Protein AF-A0A1C0TTP1-F1 (afdb_monomer)

Structure (mmCIF, N/CA/C/O backbone):
data_AF-A0A1C0TTP1-F1
#
_entry.id   AF-A0A1C0TTP1-F1
#
loop_
_atom_site.group_PDB
_atom_site.id
_atom_site.type_symbol
_atom_s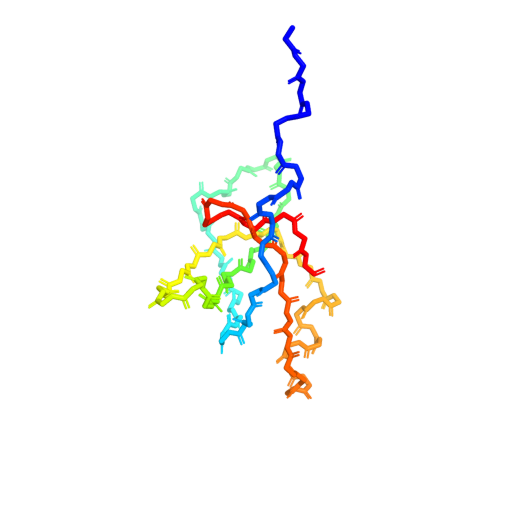ite.label_atom_id
_atom_site.label_alt_id
_atom_site.label_comp_id
_atom_site.label_asym_id
_atom_site.label_entity_id
_atom_site.label_seq_id
_atom_site.pdbx_PDB_ins_code
_atom_site.Cartn_x
_atom_site.Cartn_y
_atom_site.Cartn_z
_atom_site.occupancy
_atom_site.B_iso_or_equiv
_atom_site.auth_seq_id
_atom_site.auth_comp_id
_atom_site.auth_asym_id
_atom_site.auth_atom_id
_atom_site.pdbx_PDB_model_num
ATOM 1 N N . MET A 1 1 ? -18.220 24.682 -6.691 1.00 38.16 1 MET A N 1
ATOM 2 C CA . MET A 1 1 ? -17.895 23.256 -6.469 1.00 38.16 1 MET A CA 1
ATOM 3 C C . MET A 1 1 ? -16.528 23.177 -5.814 1.00 38.16 1 MET A C 1
ATOM 5 O O . MET A 1 1 ? -15.515 23.224 -6.492 1.00 38.16 1 MET A O 1
ATOM 9 N N . THR A 1 2 ? -16.495 23.186 -4.486 1.00 43.44 2 THR A N 1
ATOM 10 C CA . THR A 1 2 ? -15.263 23.168 -3.694 1.00 43.44 2 THR A CA 1
ATOM 11 C C . THR A 1 2 ? -14.671 21.758 -3.694 1.00 43.44 2 THR A C 1
ATOM 13 O O . THR A 1 2 ? -15.235 20.841 -3.108 1.00 43.44 2 THR A O 1
ATOM 16 N N . TRP A 1 3 ? -13.528 21.586 -4.363 1.00 45.31 3 TRP A N 1
ATOM 17 C CA . TRP A 1 3 ? -12.741 20.341 -4.426 1.00 45.31 3 TRP A CA 1
ATOM 18 C C . TRP A 1 3 ? -12.082 19.948 -3.089 1.00 45.31 3 TRP A C 1
ATOM 20 O O . TRP A 1 3 ? -11.425 18.920 -2.990 1.00 45.31 3 TRP A O 1
ATOM 30 N N . PHE A 1 4 ? -12.307 20.722 -2.028 1.00 46.81 4 PHE A N 1
ATOM 31 C CA . PHE A 1 4 ? -11.909 20.399 -0.660 1.00 46.81 4 PHE A CA 1
ATOM 32 C C . PHE A 1 4 ? -12.934 19.470 0.012 1.00 46.81 4 PHE A C 1
ATOM 34 O O . PHE A 1 4 ? -13.458 19.776 1.082 1.00 46.81 4 PHE A O 1
ATOM 41 N N . LYS A 1 5 ? -13.276 18.336 -0.611 1.00 46.38 5 LYS A N 1
ATOM 42 C CA . LYS A 1 5 ? -14.002 17.279 0.103 1.00 46.38 5 LYS A CA 1
ATOM 43 C C . LYS A 1 5 ? -12.997 16.513 0.967 1.00 46.38 5 LYS A C 1
ATOM 45 O O . LYS A 1 5 ? -12.210 15.734 0.461 1.00 46.38 5 LYS A O 1
ATOM 50 N N . ASN A 1 6 ? -13.053 16.787 2.270 1.00 50.34 6 ASN A N 1
ATOM 51 C CA . ASN A 1 6 ? -12.629 15.918 3.371 1.00 50.34 6 ASN A CA 1
ATOM 52 C C . ASN A 1 6 ? -11.180 15.395 3.386 1.00 50.34 6 ASN A C 1
ATOM 54 O O . ASN A 1 6 ? -10.948 14.199 3.434 1.00 50.34 6 ASN A O 1
ATOM 58 N N . LYS A 1 7 ? -10.203 16.275 3.639 1.00 50.69 7 LYS A N 1
ATOM 59 C CA . LYS A 1 7 ? -8.975 15.827 4.338 1.00 50.69 7 LYS A CA 1
ATOM 60 C C . LYS A 1 7 ? -9.245 15.304 5.766 1.00 50.69 7 LYS A C 1
ATOM 62 O O . LYS A 1 7 ? -8.356 14.746 6.392 1.00 50.69 7 LYS A O 1
ATOM 67 N N . ALA A 1 8 ? -10.460 15.496 6.291 1.00 55.47 8 ALA A N 1
ATOM 68 C CA . ALA A 1 8 ? -10.856 15.138 7.653 1.00 55.47 8 ALA A CA 1
ATOM 69 C C . ALA A 1 8 ? -11.134 13.635 7.874 1.00 55.47 8 ALA A C 1
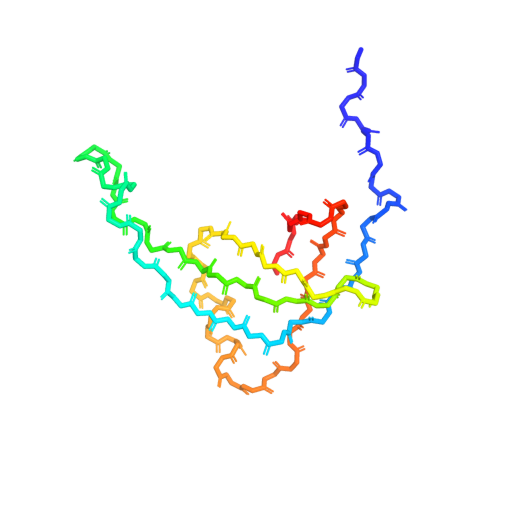ATOM 71 O O . ALA A 1 8 ? -11.431 13.253 9.002 1.00 55.47 8 ALA A O 1
ATOM 72 N N . LYS A 1 9 ? -11.073 12.792 6.832 1.00 69.06 9 LYS A N 1
ATOM 73 C CA . LYS A 1 9 ? -11.377 11.350 6.920 1.00 69.06 9 LYS A CA 1
ATOM 74 C C . LYS A 1 9 ? -10.222 10.427 6.527 1.00 69.06 9 LYS A C 1
ATOM 76 O O . LYS A 1 9 ? -10.390 9.210 6.535 1.00 69.06 9 LYS A O 1
ATOM 81 N N . CYS A 1 10 ? -9.049 10.986 6.228 1.00 75.06 10 CYS A N 1
ATOM 82 C CA . CYS A 1 10 ? -7.872 10.165 5.990 1.00 75.06 10 CYS A CA 1
ATOM 83 C C . CYS A 1 10 ? -7.502 9.420 7.276 1.00 75.06 10 CYS A C 1
ATOM 85 O O . CYS A 1 10 ? -7.254 10.034 8.314 1.00 75.06 10 CYS A O 1
ATOM 87 N N . GLN A 1 11 ? -7.444 8.099 7.187 1.00 84.00 11 GLN A N 1
ATOM 88 C CA . GLN A 1 11 ? -7.003 7.225 8.255 1.00 84.00 11 GLN A CA 1
ATOM 89 C C . GLN A 1 11 ? -5.599 6.718 7.941 1.00 84.00 11 GLN A C 1
ATOM 91 O O . GLN A 1 11 ? -5.300 6.313 6.813 1.00 84.00 11 GLN A O 1
ATOM 96 N N . LEU A 1 12 ? -4.742 6.729 8.962 1.00 89.38 12 LEU A N 1
ATOM 97 C CA . LEU A 1 12 ? -3.463 6.042 8.903 1.00 89.38 12 LEU A CA 1
ATOM 98 C C . LEU A 1 12 ? -3.722 4.535 8.973 1.00 89.38 12 LEU A C 1
ATOM 100 O O . LEU A 1 12 ? -4.286 4.037 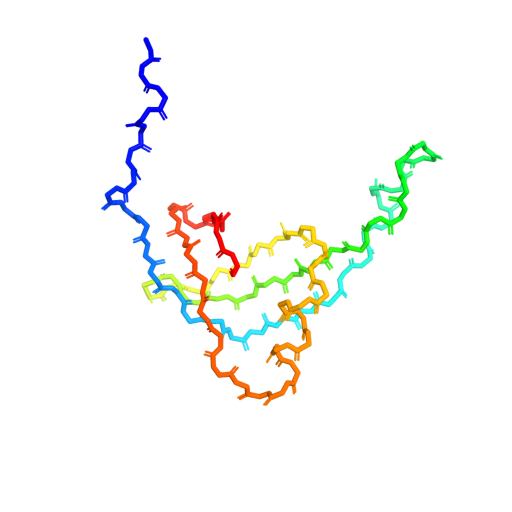9.948 1.00 89.38 12 LEU A O 1
ATOM 104 N N . CYS A 1 13 ? -3.332 3.828 7.923 1.00 90.06 13 CYS A N 1
ATOM 105 C CA . CYS A 1 13 ? -3.611 2.415 7.743 1.00 90.06 13 CYS A CA 1
ATOM 106 C C . CYS A 1 13 ? -2.311 1.627 7.758 1.00 90.06 13 CYS A C 1
ATOM 108 O O . CYS A 1 13 ? -1.354 1.986 7.072 1.00 90.06 13 CYS A O 1
ATOM 110 N N . LYS A 1 14 ? -2.287 0.534 8.520 1.00 91.44 14 LYS A N 1
ATOM 111 C CA . LYS A 1 14 ? -1.136 -0.363 8.558 1.00 91.44 14 LYS A CA 1
ATOM 112 C C . LYS A 1 14 ? -1.080 -1.180 7.273 1.00 91.44 14 LYS A C 1
ATOM 114 O O . LYS A 1 14 ? -2.067 -1.822 6.904 1.00 91.44 14 LYS A O 1
ATOM 119 N N . VAL A 1 15 ? 0.079 -1.182 6.626 1.00 91.75 15 VAL A N 1
ATOM 120 C CA . VAL A 1 15 ? 0.350 -2.035 5.469 1.00 91.75 15 VAL A CA 1
ATOM 121 C C . VAL A 1 15 ? 0.596 -3.459 5.952 1.00 91.75 15 VAL A C 1
ATOM 123 O O . VAL A 1 15 ? 1.342 -3.690 6.904 1.00 91.75 15 VAL A O 1
ATOM 126 N N . LEU A 1 16 ? -0.069 -4.409 5.306 1.00 91.06 16 LEU A N 1
ATOM 127 C CA . LEU A 1 16 ? 0.035 -5.836 5.591 1.00 91.06 16 LEU A CA 1
ATOM 128 C C . LEU A 1 16 ? 0.929 -6.535 4.568 1.00 91.06 16 LEU A C 1
ATOM 130 O O . LEU A 1 16 ? 1.728 -7.389 4.935 1.00 91.06 16 LEU A O 1
ATOM 134 N N . GLU A 1 17 ? 0.798 -6.161 3.295 1.00 90.25 17 GLU A N 1
ATOM 135 C CA . GLU A 1 17 ? 1.544 -6.767 2.197 1.00 90.25 17 GLU A CA 1
ATOM 136 C C . GLU A 1 17 ? 1.707 -5.770 1.048 1.00 90.25 17 GLU A C 1
ATOM 138 O O . GLU A 1 17 ? 0.812 -4.967 0.770 1.00 90.25 17 GLU A O 1
ATOM 143 N N . VAL A 1 18 ? 2.848 -5.842 0.365 1.00 90.31 18 VAL A N 1
ATOM 144 C CA . VAL A 1 18 ? 3.128 -5.086 -0.855 1.00 90.31 18 VAL A CA 1
ATOM 145 C C . VAL A 1 18 ? 3.629 -6.062 -1.911 1.00 90.31 18 VAL A C 1
ATOM 147 O O . VAL A 1 18 ? 4.608 -6.774 -1.695 1.00 90.31 18 VAL A O 1
ATOM 150 N N . SER A 1 19 ? 2.974 -6.096 -3.068 1.00 88.31 19 SER A N 1
ATOM 151 C CA . SER A 1 19 ? 3.356 -6.970 -4.180 1.00 88.31 19 SER A CA 1
ATOM 152 C C . SER A 1 19 ? 3.505 -6.178 -5.471 1.00 88.31 19 SER A C 1
ATOM 154 O O . SER A 1 19 ? 2.655 -5.356 -5.807 1.00 88.31 19 SER A O 1
ATOM 156 N N . VAL A 1 20 ? 4.548 -6.462 -6.249 1.00 87.19 20 VAL A N 1
ATOM 157 C CA . VAL A 1 20 ? 4.686 -5.900 -7.598 1.00 87.19 20 VAL A CA 1
ATOM 158 C C . VAL A 1 20 ? 3.762 -6.655 -8.548 1.00 87.19 20 VAL A C 1
ATOM 160 O O . VAL A 1 20 ? 3.887 -7.868 -8.726 1.00 87.19 20 VAL A O 1
ATOM 163 N N . VAL A 1 21 ? 2.845 -5.939 -9.192 1.00 84.00 21 VAL A N 1
ATOM 164 C CA . VAL A 1 21 ? 1.900 -6.500 -10.157 1.00 84.00 21 VAL A CA 1
ATOM 165 C C . VAL A 1 21 ? 2.180 -5.941 -11.544 1.00 84.00 21 VAL A C 1
ATOM 167 O O . VAL A 1 21 ? 2.264 -4.734 -11.764 1.00 84.00 21 VAL A O 1
ATOM 170 N N . HIS A 1 22 ? 2.284 -6.859 -12.501 1.00 72.31 22 HIS A N 1
ATOM 171 C CA . HIS A 1 22 ? 2.444 -6.553 -13.915 1.00 72.31 22 HIS A CA 1
ATOM 172 C C . HIS A 1 22 ? 1.088 -6.717 -14.597 1.00 72.31 22 HIS A C 1
ATOM 174 O O . HIS A 1 22 ? 0.697 -7.825 -14.975 1.00 72.31 22 HIS A O 1
ATOM 180 N N . ASP A 1 23 ? 0.339 -5.626 -14.730 1.00 64.88 23 ASP A N 1
ATOM 181 C CA . ASP A 1 23 ? -0.943 -5.670 -15.425 1.00 64.88 23 ASP A CA 1
ATOM 182 C C . ASP A 1 23 ? -0.724 -5.590 -16.941 1.00 64.88 23 ASP A C 1
ATOM 184 O O . ASP A 1 23 ? -0.594 -4.515 -17.526 1.00 64.88 23 ASP A O 1
ATOM 188 N N . LYS A 1 24 ? -0.684 -6.755 -17.598 1.00 61.62 24 LYS A N 1
ATOM 189 C CA . LYS A 1 24 ? -0.519 -6.856 -19.059 1.00 61.62 24 LYS A CA 1
ATOM 190 C C . LYS A 1 24 ? -1.653 -6.181 -19.846 1.00 61.62 24 LYS A C 1
ATOM 192 O O . LYS A 1 24 ? -1.505 -5.963 -21.043 1.00 61.62 24 LYS A O 1
ATOM 197 N N . ARG A 1 25 ? -2.791 -5.865 -19.209 1.00 57.66 25 ARG A N 1
ATOM 198 C CA . ARG A 1 25 ? -3.928 -5.176 -19.848 1.00 57.66 25 ARG A CA 1
ATOM 199 C C . ARG A 1 25 ? -3.748 -3.659 -19.899 1.00 57.66 25 ARG A C 1
ATOM 201 O O . ARG A 1 25 ? -4.431 -3.005 -20.676 1.00 57.66 25 ARG A O 1
ATOM 208 N N . LEU A 1 26 ? -2.818 -3.116 -19.112 1.00 51.34 26 LEU A N 1
ATOM 209 C CA . LEU A 1 26 ? -2.415 -1.707 -19.138 1.00 51.34 26 LEU A CA 1
ATOM 210 C C . LEU A 1 26 ? -1.203 -1.466 -20.050 1.00 51.34 26 LEU A C 1
ATOM 212 O O . LEU A 1 26 ? -0.650 -0.369 -20.058 1.00 51.34 26 LEU A O 1
ATOM 216 N N . CYS A 1 27 ? -0.803 -2.466 -20.847 1.00 49.97 27 CYS A N 1
ATOM 217 C CA . CYS A 1 27 ? 0.192 -2.321 -21.905 1.00 49.97 27 CYS A CA 1
ATOM 218 C C . CYS A 1 27 ? -0.367 -1.465 -23.050 1.00 49.97 27 CYS A C 1
ATOM 220 O O . CYS A 1 27 ? -0.689 -1.958 -24.128 1.00 49.97 27 CYS A O 1
ATOM 222 N N . ASN A 1 28 ? -0.495 -0.166 -22.807 1.00 50.03 28 ASN A N 1
ATOM 223 C CA . ASN A 1 28 ? -0.612 0.813 -23.865 1.00 50.03 28 ASN A CA 1
ATOM 224 C C . ASN A 1 28 ? 0.785 0.987 -24.472 1.00 50.03 28 ASN A C 1
ATOM 226 O O . ASN A 1 28 ? 1.720 1.357 -23.774 1.00 50.03 28 ASN A O 1
ATOM 230 N N . THR A 1 29 ? 0.946 0.725 -25.766 1.00 54.88 29 THR A N 1
ATOM 231 C CA . THR A 1 29 ? 2.241 0.763 -26.470 1.00 54.88 29 THR A CA 1
ATOM 232 C C . THR A 1 29 ? 2.923 2.139 -26.430 1.00 54.88 29 THR A C 1
ATOM 234 O O . THR A 1 29 ? 4.095 2.255 -26.771 1.00 54.88 29 THR A O 1
ATOM 237 N N . LEU A 1 30 ? 2.190 3.182 -26.021 1.00 55.50 30 LEU A N 1
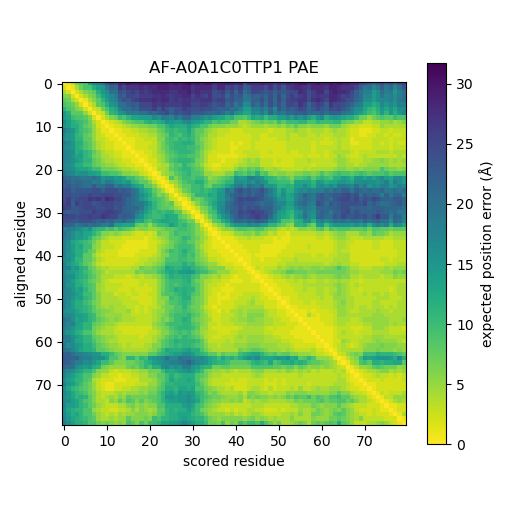ATOM 238 C CA . LEU A 1 30 ? 2.649 4.569 -25.910 1.00 55.50 30 LEU A CA 1
ATOM 239 C C . LEU A 1 30 ? 2.904 5.027 -24.465 1.00 55.50 30 LEU A C 1
ATOM 241 O O . LEU A 1 30 ? 3.461 6.103 -24.261 1.00 55.50 30 LEU A O 1
ATOM 245 N N . VAL A 1 31 ? 2.501 4.239 -23.464 1.00 53.31 31 VAL A N 1
ATOM 246 C CA . VAL A 1 31 ? 2.729 4.540 -22.048 1.00 53.31 31 VAL A CA 1
ATOM 247 C C . VAL A 1 31 ? 3.645 3.455 -21.516 1.00 53.31 31 VAL A C 1
ATOM 249 O O . VAL A 1 31 ? 3.283 2.284 -21.469 1.00 53.31 31 VAL A O 1
ATOM 252 N N . CYS A 1 32 ? 4.869 3.867 -21.192 1.00 49.12 32 CYS A N 1
ATOM 253 C CA . CYS A 1 32 ? 5.933 3.011 -20.692 1.00 49.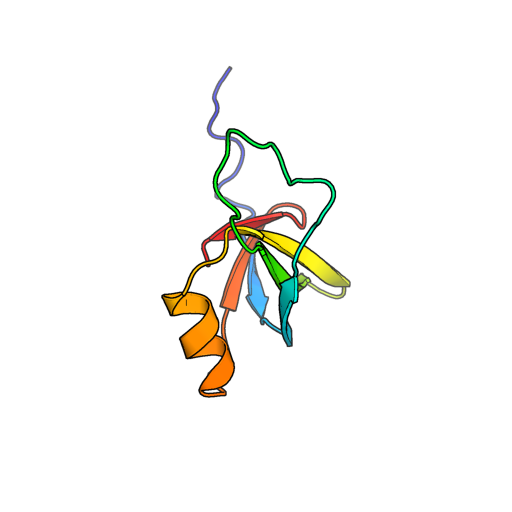12 32 CYS A CA 1
ATOM 254 C C . CYS A 1 32 ? 5.405 2.026 -19.636 1.00 49.12 32 CYS A C 1
ATOM 256 O O . CYS A 1 32 ? 4.533 2.386 -18.849 1.00 49.12 32 CYS A O 1
ATOM 258 N N . HIS A 1 33 ? 5.941 0.804 -19.648 1.00 56.94 33 HIS A N 1
ATOM 259 C CA . HIS A 1 33 ? 5.642 -0.338 -18.781 1.00 56.94 33 HIS A CA 1
ATOM 260 C C . HIS A 1 33 ? 5.738 -0.010 -17.281 1.00 56.94 33 HIS A C 1
ATOM 262 O O . HIS A 1 33 ? 6.642 -0.475 -16.589 1.00 56.94 33 HIS A O 1
ATOM 268 N N . GLN A 1 34 ? 4.828 0.802 -16.757 1.00 62.97 34 GLN A N 1
ATOM 269 C CA . GLN A 1 34 ? 4.829 1.154 -15.352 1.00 62.97 34 GLN A CA 1
ATOM 270 C C . GLN A 1 34 ? 4.300 -0.054 -14.591 1.00 62.97 34 GLN A C 1
ATOM 272 O O . GLN A 1 34 ? 3.119 -0.411 -14.659 1.00 62.97 34 GLN A O 1
ATOM 277 N N . ALA A 1 35 ? 5.220 -0.738 -13.911 1.00 72.12 35 ALA A N 1
ATOM 278 C CA . ALA A 1 35 ? 4.866 -1.690 -12.879 1.00 72.12 35 ALA A CA 1
ATOM 279 C C . ALA A 1 35 ? 3.916 -1.004 -11.886 1.00 72.12 35 ALA A C 1
ATOM 281 O O . ALA A 1 35 ? 3.932 0.219 -11.720 1.00 72.12 35 ALA A O 1
ATOM 282 N N . HIS A 1 36 ? 3.053 -1.788 -11.259 1.00 84.50 36 HIS A N 1
ATOM 283 C CA . HIS A 1 36 ? 2.170 -1.300 -10.211 1.00 84.50 36 HIS A CA 1
ATOM 284 C C . HIS A 1 36 ? 2.514 -2.014 -8.912 1.00 84.50 36 HIS A C 1
ATOM 286 O O . HIS A 1 36 ? 2.978 -3.155 -8.92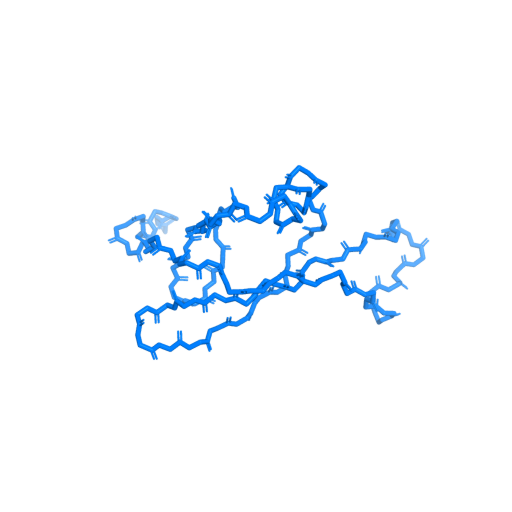7 1.00 84.50 36 HIS A O 1
ATOM 292 N N . LEU A 1 37 ? 2.253 -1.360 -7.790 1.00 87.81 37 LEU A N 1
ATOM 293 C CA . LEU A 1 37 ? 2.240 -2.008 -6.488 1.00 87.81 37 LEU A CA 1
ATOM 294 C C . LEU A 1 37 ? 0.792 -2.313 -6.128 1.00 87.81 37 LEU A C 1
ATOM 296 O O . LEU A 1 37 ? -0.069 -1.438 -6.183 1.00 87.81 37 LEU A O 1
ATOM 300 N N . LEU A 1 38 ? 0.522 -3.561 -5.770 1.00 91.00 38 LEU A N 1
ATOM 301 C CA . LEU A 1 38 ? -0.677 -3.940 -5.046 1.00 91.00 38 LEU A CA 1
ATOM 302 C C . LEU A 1 38 ? -0.349 -3.855 -3.561 1.00 91.00 38 LEU A C 1
ATOM 304 O O . LEU A 1 38 ? 0.478 -4.616 -3.064 1.00 91.00 38 LEU A O 1
ATOM 308 N N . ILE A 1 39 ? -0.977 -2.906 -2.880 1.00 91.75 39 ILE A N 1
ATOM 309 C CA . ILE A 1 39 ? -0.784 -2.670 -1.454 1.00 91.75 39 ILE A CA 1
ATOM 310 C C . ILE A 1 39 ? -2.023 -3.171 -0.733 1.00 91.75 39 ILE A C 1
ATOM 312 O O . ILE A 1 39 ? -3.122 -2.665 -0.969 1.00 91.75 39 ILE A O 1
ATOM 316 N N . THR A 1 40 ? -1.832 -4.142 0.152 1.00 92.62 40 THR A N 1
ATOM 317 C CA . THR A 1 40 ? -2.853 -4.659 1.061 1.00 92.62 40 THR A CA 1
ATOM 318 C C . THR A 1 40 ? -2.671 -4.001 2.421 1.00 92.62 40 THR A C 1
ATOM 320 O O . THR A 1 40 ? -1.572 -4.001 2.977 1.00 92.62 40 THR A O 1
ATOM 323 N N . TYR A 1 41 ? -3.736 -3.430 2.970 1.00 93.00 41 TYR A N 1
ATOM 324 C CA . TYR A 1 41 ? -3.695 -2.661 4.211 1.00 93.00 41 TYR A CA 1
ATOM 325 C C . TYR A 1 41 ? -4.981 -2.817 5.017 1.00 93.00 41 TYR A C 1
ATOM 327 O O . TYR A 1 41 ? -6.032 -3.183 4.489 1.00 93.00 41 TYR A O 1
ATOM 335 N N . GLN A 1 42 ? -4.894 -2.517 6.309 1.00 91.75 42 GLN A N 1
ATOM 336 C CA . GLN A 1 42 ? -6.037 -2.537 7.213 1.00 91.75 42 GLN A CA 1
ATOM 337 C C . GLN A 1 42 ? -6.667 -1.141 7.321 1.00 91.75 42 GLN A C 1
ATOM 339 O O . GLN A 1 42 ? -6.017 -0.203 7.787 1.00 91.75 42 GLN A O 1
ATOM 344 N N . TYR A 1 43 ? -7.931 -1.014 6.911 1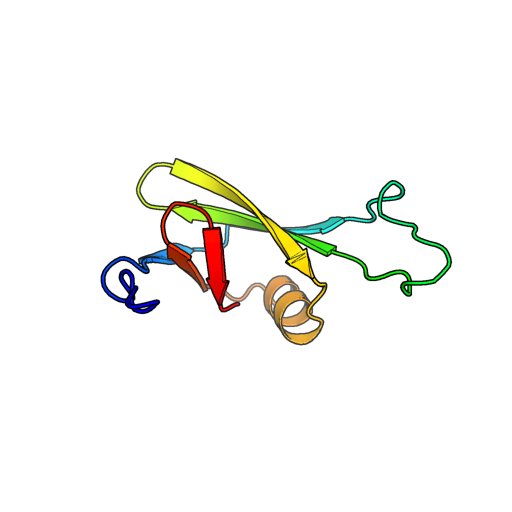.00 89.50 43 TYR A N 1
ATOM 345 C CA . TYR A 1 43 ? -8.752 0.192 7.041 1.00 89.50 43 TYR A CA 1
ATOM 346 C C . TYR A 1 43 ? -9.864 -0.071 8.065 1.00 89.50 43 TYR A C 1
ATOM 348 O O . TYR A 1 43 ? -10.865 -0.721 7.762 1.00 89.50 43 TYR A O 1
ATOM 356 N N . GLY A 1 44 ? -9.672 0.393 9.302 1.00 86.12 44 GLY A N 1
ATOM 357 C CA . GLY A 1 44 ? -10.548 0.011 10.416 1.00 86.12 44 GLY A CA 1
ATOM 358 C C . GLY A 1 44 ? -10.504 -1.502 10.667 1.00 86.12 44 GLY A C 1
ATOM 359 O O . GLY A 1 44 ? -9.429 -2.060 10.887 1.00 86.12 44 GLY A O 1
ATOM 360 N N . ASP A 1 45 ? -11.660 -2.161 10.597 1.00 87.19 45 ASP A N 1
ATOM 361 C CA . ASP A 1 45 ? -11.789 -3.618 10.764 1.00 87.19 45 ASP A CA 1
ATOM 362 C C . ASP A 1 45 ? -11.742 -4.389 9.432 1.00 87.19 45 ASP A C 1
ATOM 364 O O . ASP A 1 45 ? -11.861 -5.615 9.408 1.00 87.19 45 ASP A O 1
ATOM 368 N N . GLU A 1 46 ? -11.561 -3.690 8.309 1.00 89.12 46 GLU A N 1
ATOM 369 C CA . GLU A 1 46 ? -11.560 -4.293 6.981 1.00 89.12 46 GLU A CA 1
ATOM 370 C C . GLU A 1 46 ? -10.155 -4.370 6.376 1.00 89.12 46 GLU A C 1
ATOM 372 O O . GLU A 1 46 ? -9.342 -3.450 6.488 1.00 89.12 46 GLU A O 1
ATOM 377 N N . VAL A 1 47 ? -9.887 -5.464 5.660 1.00 92.19 47 VAL A N 1
ATOM 378 C CA . VAL A 1 47 ? -8.690 -5.603 4.824 1.00 92.19 47 VAL A CA 1
ATOM 379 C C . VAL A 1 47 ? -9.021 -5.114 3.420 1.00 92.19 47 VAL A C 1
ATOM 381 O O . VAL A 1 47 ? -9.909 -5.646 2.756 1.00 92.19 47 VAL A O 1
ATOM 384 N N . CYS A 1 48 ? -8.296 -4.095 2.972 1.00 92.06 48 CYS A N 1
ATOM 385 C CA . CYS A 1 48 ? -8.443 -3.480 1.660 1.00 92.06 48 CYS A CA 1
ATOM 386 C C . CYS A 1 48 ? -7.183 -3.710 0.826 1.00 92.06 48 CYS A C 1
ATOM 388 O O . CYS A 1 48 ? -6.089 -3.884 1.365 1.00 92.06 48 CYS A O 1
ATOM 390 N N . SER A 1 49 ? -7.327 -3.670 -0.496 1.00 90.94 49 SER A N 1
ATOM 391 C CA . SER A 1 49 ? -6.188 -3.666 -1.407 1.00 90.94 49 SER A CA 1
ATOM 392 C C . SER A 1 49 ? -6.384 -2.641 -2.512 1.00 90.94 49 SER A C 1
ATOM 394 O O . SER A 1 49 ? -7.476 -2.493 -3.058 1.00 90.94 49 SER A O 1
ATOM 396 N N . ASN A 1 50 ? -5.316 -1.915 -2.834 1.00 90.19 50 ASN A N 1
ATOM 397 C CA . ASN A 1 50 ? -5.314 -0.944 -3.920 1.00 90.19 50 ASN A CA 1
ATOM 398 C C . ASN A 1 50 ? -4.083 -1.095 -4.793 1.00 90.19 50 ASN A C 1
ATOM 400 O O . ASN A 1 50 ? -2.986 -1.387 -4.316 1.00 90.19 50 ASN A O 1
ATOM 404 N N . LYS A 1 51 ? -4.287 -0.860 -6.090 1.00 88.12 51 LYS A N 1
ATOM 405 C CA . LYS A 1 51 ? -3.206 -0.753 -7.062 1.00 88.12 51 LYS A CA 1
ATOM 406 C C . LYS A 1 51 ? -2.756 0.701 -7.141 1.00 88.12 51 LYS A C 1
ATOM 408 O O . LYS A 1 51 ? -3.573 1.579 -7.407 1.00 88.12 51 LYS A O 1
ATOM 413 N N . VAL A 1 52 ? -1.466 0.935 -6.963 1.00 86.62 52 VAL A N 1
ATOM 414 C CA . VAL A 1 52 ? -0.817 2.237 -7.144 1.00 86.62 52 VAL A CA 1
ATOM 415 C C . VAL A 1 52 ? 0.324 2.108 -8.147 1.00 86.62 52 VAL A C 1
ATOM 417 O O . VAL A 1 52 ? 0.777 1.000 -8.443 1.00 86.62 52 VAL A O 1
ATOM 420 N N . LEU A 1 53 ? 0.776 3.233 -8.699 1.00 85.38 53 LEU A N 1
ATOM 421 C CA . LEU A 1 53 ? 1.974 3.247 -9.536 1.00 85.38 53 LEU A CA 1
ATOM 422 C C . LEU A 1 53 ? 3.178 2.757 -8.730 1.00 85.38 53 LEU A C 1
ATOM 424 O O . LEU A 1 53 ? 3.242 2.963 -7.518 1.00 85.38 53 LEU A O 1
ATOM 428 N N . TYR A 1 54 ? 4.114 2.091 -9.402 1.00 85.06 54 TYR A N 1
ATOM 429 C CA . TYR A 1 54 ? 5.323 1.624 -8.743 1.00 85.06 54 TYR A CA 1
ATOM 430 C C . TYR A 1 54 ? 6.141 2.789 -8.189 1.00 85.06 54 TYR A C 1
ATOM 432 O O . TYR A 1 54 ? 6.569 3.671 -8.933 1.00 85.06 54 TYR A O 1
ATOM 440 N N . ASP A 1 55 ? 6.355 2.744 -6.877 1.00 85.25 55 ASP A N 1
ATOM 441 C CA . ASP A 1 55 ? 7.230 3.630 -6.125 1.00 85.25 55 ASP A CA 1
ATOM 442 C C . ASP A 1 55 ? 8.370 2.783 -5.552 1.00 85.25 55 ASP A C 1
ATOM 444 O O . ASP A 1 55 ? 8.157 1.918 -4.698 1.00 85.25 55 ASP A O 1
ATOM 448 N N . GLU A 1 56 ? 9.576 3.003 -6.071 1.00 85.00 56 GLU A N 1
ATOM 449 C CA . GLU A 1 56 ? 10.773 2.256 -5.683 1.00 85.00 56 GLU A CA 1
ATOM 450 C C . GLU A 1 56 ? 11.113 2.461 -4.204 1.00 85.00 56 GLU A C 1
ATOM 452 O O . GLU A 1 56 ? 11.359 1.490 -3.496 1.00 85.00 56 GLU A O 1
ATOM 457 N N . SER A 1 57 ? 11.035 3.700 -3.708 1.00 86.19 57 SER A N 1
ATOM 458 C CA . SER A 1 57 ? 11.365 4.026 -2.318 1.00 86.19 57 SER A CA 1
ATOM 459 C C . SER A 1 57 ? 10.393 3.378 -1.336 1.00 86.19 57 SER A C 1
ATOM 461 O O . SER A 1 57 ? 10.805 2.896 -0.281 1.00 86.19 57 SER A O 1
ATOM 463 N N . PHE A 1 58 ? 9.099 3.354 -1.659 1.00 86.75 58 PHE A N 1
ATOM 464 C CA . PHE A 1 58 ? 8.109 2.662 -0.836 1.00 86.75 58 PHE A CA 1
ATOM 465 C C . PHE A 1 58 ? 8.299 1.141 -0.884 1.00 86.75 58 PHE A C 1
ATOM 467 O O . PHE A 1 58 ? 8.219 0.466 0.144 1.00 86.75 58 PHE A O 1
ATOM 474 N N . PHE A 1 59 ? 8.585 0.591 -2.068 1.00 87.31 59 PHE A N 1
ATOM 475 C CA . P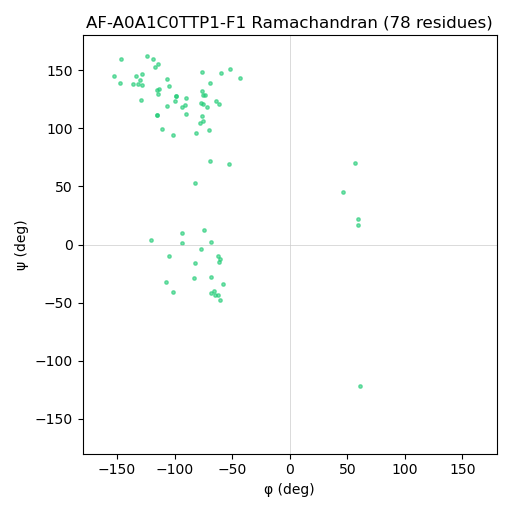HE A 1 59 ? 8.807 -0.840 -2.231 1.00 87.31 59 PHE A CA 1
ATOM 476 C C . PHE A 1 59 ? 10.056 -1.326 -1.485 1.00 87.31 59 PHE A C 1
ATOM 478 O O . PHE A 1 59 ? 9.986 -2.345 -0.799 1.00 87.31 59 PHE A O 1
ATOM 485 N N . GLU A 1 60 ? 11.171 -0.602 -1.548 1.00 87.75 60 GLU A N 1
ATOM 486 C CA . GLU A 1 60 ? 12.385 -0.939 -0.795 1.00 87.75 60 GLU A CA 1
ATOM 487 C C . GLU A 1 60 ? 12.131 -0.936 0.715 1.00 87.75 60 GLU A C 1
ATOM 489 O O . GLU A 1 60 ? 12.382 -1.946 1.373 1.00 87.75 60 GLU A O 1
ATOM 494 N N . LYS A 1 61 ? 11.484 0.111 1.245 1.00 87.00 61 LYS A N 1
ATOM 495 C CA . LYS A 1 61 ? 11.096 0.167 2.666 1.00 87.00 61 LYS A CA 1
ATOM 496 C C . LYS A 1 61 ? 10.200 -0.999 3.083 1.00 87.00 61 LYS A C 1
ATOM 498 O O . LYS A 1 61 ? 10.301 -1.487 4.204 1.00 87.00 61 LYS A O 1
ATOM 503 N N . SER A 1 62 ? 9.337 -1.476 2.181 1.00 85.81 62 SER A N 1
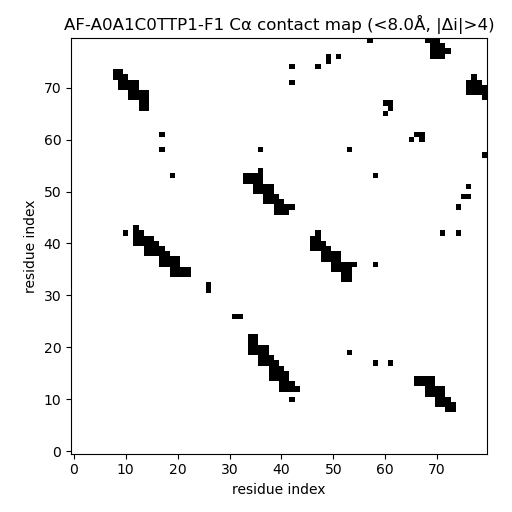ATOM 504 C CA . SER A 1 62 ? 8.465 -2.624 2.463 1.00 85.81 62 SER A CA 1
ATOM 505 C C . SER A 1 62 ? 9.242 -3.934 2.601 1.00 85.81 62 SER A C 1
ATOM 507 O O . SER A 1 62 ? 8.812 -4.838 3.317 1.00 85.81 62 SER A O 1
ATOM 509 N N . ARG A 1 63 ? 10.402 -4.039 1.939 1.00 84.38 63 ARG A N 1
ATOM 510 C CA . ARG A 1 63 ? 11.277 -5.215 1.981 1.00 84.38 63 ARG A CA 1
ATOM 511 C C . ARG A 1 63 ? 12.189 -5.232 3.198 1.00 84.38 63 ARG A C 1
ATOM 513 O O . ARG A 1 63 ? 12.505 -6.319 3.674 1.00 84.38 63 ARG A O 1
ATOM 520 N N . ASP A 1 64 ? 12.542 -4.065 3.724 1.00 81.81 64 ASP A N 1
ATOM 521 C CA . ASP A 1 64 ? 13.390 -3.919 4.914 1.00 81.81 64 ASP A CA 1
ATOM 522 C C . ASP A 1 64 ? 12.661 -4.268 6.232 1.00 81.81 64 ASP A C 1
ATOM 524 O O . ASP A 1 64 ? 13.172 -4.029 7.324 1.00 81.81 64 ASP A O 1
ATOM 528 N N . ALA A 1 65 ? 11.477 -4.891 6.137 1.00 67.62 65 ALA A N 1
ATOM 529 C CA . ALA A 1 65 ? 10.628 -5.342 7.242 1.00 67.62 65 ALA A CA 1
ATOM 530 C C . ALA A 1 65 ? 10.175 -4.226 8.204 1.00 67.62 65 ALA A C 1
ATOM 532 O O . ALA A 1 65 ? 9.680 -4.506 9.301 1.00 67.62 65 ALA A O 1
ATOM 533 N N . GLU A 1 66 ? 10.284 -2.963 7.789 1.00 73.12 66 GLU A N 1
ATOM 534 C CA . GLU A 1 66 ? 9.706 -1.845 8.521 1.00 73.12 66 GLU A CA 1
ATOM 535 C C . GLU A 1 66 ? 8.174 -1.883 8.432 1.00 73.12 66 GLU A C 1
ATOM 537 O O . GLU A 1 66 ? 7.581 -2.169 7.388 1.00 73.12 66 GLU A O 1
ATOM 542 N N . GLN A 1 67 ? 7.498 -1.590 9.547 1.00 78.75 67 GLN A N 1
ATOM 543 C CA . GLN A 1 67 ? 6.043 -1.443 9.540 1.00 78.75 67 GLN A CA 1
ATOM 544 C C . GLN A 1 67 ? 5.654 -0.164 8.797 1.00 78.75 67 GLN A C 1
ATOM 546 O O . GLN A 1 67 ? 5.663 0.932 9.361 1.00 78.75 67 GLN A O 1
ATOM 551 N N . LEU A 1 68 ? 5.272 -0.322 7.531 1.00 88.44 68 LEU A N 1
ATOM 552 C CA . LEU A 1 68 ? 4.778 0.772 6.711 1.00 88.44 68 LEU A CA 1
ATOM 553 C C . LEU A 1 68 ? 3.341 1.148 7.059 1.00 88.44 68 LEU A C 1
ATOM 555 O O . LEU A 1 68 ? 2.504 0.315 7.422 1.00 88.44 68 LEU A O 1
ATOM 559 N N . HIS A 1 69 ? 3.062 2.433 6.893 1.00 89.44 69 HIS A N 1
ATOM 560 C CA . HIS A 1 69 ? 1.737 3.000 7.041 1.00 89.44 69 HIS A CA 1
ATOM 561 C C . HIS A 1 69 ? 1.427 3.846 5.819 1.00 89.44 69 HIS A C 1
ATOM 563 O O . HIS A 1 69 ? 2.294 4.558 5.327 1.00 89.44 69 HIS A O 1
ATOM 569 N N . ILE A 1 70 ? 0.183 3.791 5.369 1.00 89.88 70 ILE A N 1
ATOM 570 C CA . ILE A 1 70 ? -0.321 4.617 4.273 1.00 89.88 70 ILE A CA 1
ATOM 571 C C . ILE A 1 70 ? -1.458 5.496 4.775 1.00 89.88 70 ILE A C 1
ATOM 573 O O . ILE A 1 70 ? -2.105 5.186 5.779 1.00 89.88 70 ILE A O 1
ATOM 577 N N . LEU A 1 71 ? -1.745 6.573 4.054 1.00 89.56 71 LEU A N 1
ATOM 578 C CA . LEU A 1 71 ? -2.949 7.364 4.283 1.00 89.56 71 LEU A CA 1
ATOM 579 C C . LEU A 1 71 ? -4.007 6.969 3.262 1.00 89.56 71 LEU A C 1
ATOM 581 O O . LEU A 1 71 ? -3.781 7.078 2.055 1.00 89.56 71 LEU A O 1
ATOM 585 N N . ALA A 1 72 ? -5.169 6.548 3.753 1.00 87.12 72 ALA A N 1
ATOM 586 C CA . ALA A 1 72 ? -6.310 6.199 2.922 1.00 87.12 72 ALA A CA 1
ATOM 587 C C . ALA A 1 72 ? -7.582 6.930 3.376 1.00 87.12 72 ALA A C 1
ATOM 589 O O . ALA A 1 72 ? -7.776 7.157 4.567 1.00 87.12 72 ALA A O 1
ATOM 590 N N . ASP A 1 73 ? -8.462 7.269 2.438 1.00 87.75 73 ASP A N 1
ATOM 591 C CA . ASP A 1 73 ? -9.822 7.770 2.686 1.00 87.75 73 ASP A CA 1
ATOM 592 C C . ASP A 1 73 ? -10.783 6.983 1.798 1.00 87.75 73 ASP A C 1
ATOM 594 O O . ASP A 1 73 ? -10.451 6.695 0.650 1.00 87.75 73 ASP A O 1
ATOM 598 N N . ASP A 1 74 ? -11.936 6.596 2.342 1.00 84.12 74 ASP A N 1
ATOM 599 C CA . ASP A 1 74 ? -12.951 5.783 1.656 1.00 84.12 74 ASP A CA 1
ATOM 600 C C . ASP A 1 74 ? -12.362 4.562 0.920 1.00 84.12 74 ASP A C 1
ATOM 602 O O . ASP A 1 74 ? -12.658 4.292 -0.243 1.00 84.12 74 ASP A O 1
ATOM 606 N N . LYS A 1 75 ? -11.451 3.841 1.594 1.00 79.75 75 LYS A N 1
ATOM 607 C CA . LYS A 1 75 ? -10.733 2.672 1.049 1.00 79.75 75 LYS A CA 1
ATOM 608 C C . LYS A 1 75 ? -9.910 2.969 -0.213 1.00 79.75 75 LYS A C 1
ATOM 610 O O . LYS A 1 75 ? -9.581 2.043 -0.943 1.00 79.75 75 LYS A O 1
ATOM 615 N N . MET A 1 76 ? -9.530 4.222 -0.450 1.00 82.25 76 MET A N 1
ATOM 616 C CA . MET A 1 76 ? -8.618 4.646 -1.514 1.00 82.25 76 MET A CA 1
ATOM 617 C C . MET A 1 76 ? -7.322 5.186 -0.917 1.00 82.25 76 MET A C 1
ATOM 619 O O . MET A 1 76 ? -7.358 5.980 0.022 1.00 82.25 76 MET A O 1
ATOM 623 N N . ILE A 1 77 ? -6.175 4.767 -1.455 1.00 85.50 77 ILE A N 1
ATOM 624 C CA . ILE A 1 77 ? -4.861 5.262 -1.019 1.00 85.50 77 ILE A CA 1
ATOM 625 C C . ILE A 1 77 ? -4.639 6.673 -1.568 1.00 85.50 77 ILE A C 1
ATOM 627 O O . ILE A 1 77 ? -4.759 6.901 -2.769 1.00 85.50 77 ILE A O 1
ATOM 631 N N . TRP A 1 78 ? -4.268 7.600 -0.686 1.00 84.31 78 TRP A N 1
ATOM 632 C CA . TRP A 1 78 ? -3.922 8.982 -1.028 1.00 84.31 78 TRP A CA 1
ATOM 633 C C . TRP A 1 78 ? -2.428 9.267 -0.927 1.00 84.31 78 TRP A C 1
ATOM 635 O O . TRP A 1 78 ? -1.921 10.105 -1.670 1.00 84.31 78 TRP A O 1
ATOM 645 N N . HIS A 1 79 ? -1.734 8.610 0.004 1.00 83.12 79 HIS A N 1
ATOM 646 C CA . HIS A 1 79 ? -0.306 8.813 0.223 1.00 83.12 79 HIS A CA 1
ATOM 647 C C . HIS A 1 79 ? 0.368 7.516 0.672 1.00 83.12 79 HIS A C 1
ATOM 649 O O . HIS A 1 79 ? -0.198 6.783 1.490 1.00 83.12 79 HIS A O 1
ATOM 655 N N . LEU A 1 80 ? 1.566 7.286 0.131 1.00 80.81 80 LEU A N 1
ATOM 656 C CA . LEU A 1 80 ? 2.468 6.172 0.429 1.00 80.81 80 LEU A CA 1
ATOM 657 C C . LEU A 1 80 ? 3.526 6.558 1.465 1.00 80.81 80 LEU A C 1
ATOM 659 O O . LEU A 1 80 ? 3.916 7.747 1.485 1.00 80.81 80 LEU A O 1
#

Foldseek 3Di:
DDPPDDPPAWDWWWWDDKDWDQDPVPPPVPDPRFIWIWTWTDDPPDIATDIGTDDPVVVVCVVVVDTDIFIDGPSHTDGD

Sequence (80 aa):
MTWFKNKAKCQLCKVLEVSVVHDKRLCNTLVCHQAHLLITYQYGDEVCSNKVLYDESFFEKSRDAEQLHILADDKMIWHL

Secondary structure (DSSP, 8-state):
--S---GGG-EEEEEEEEEEE--GGG--TTS----EEEEEEEETTEEEEEEEE--HHHHHHHHTT---EEEEETTEEEE-

Nearest PDB structures (foldseek):
  7zi4-assembly1_D  TM=4.679E-01  e=1.467E-01  Homo sapiens
  6bp6-assembly1_B  TM=4.061E-01  e=3.237E-01  Homo sapiens
  5g23-assembly1_A  TM=5.246E-01  e=6.850E+00  Thermus thermophilus HB8
  9bgk-assembly1_E  TM=3.434E-01  e=2.773E+00  Vibrio cholerae

pLDDT: mean 77.44, std 15.73, range [38.16, 93.0]

Organism: NCBI:txid43657

Radius of gyration: 14.11 Å; Cα contacts (8 Å, |Δi|>4): 125; chains: 1; bounding box: 31×30×37 Å

Mean predicted aligned error: 8.91 Å

Solvent-accessible surface area (backbone atoms only — not comparable to full-atom values): 5029 Å² total; per-residue (Å²): 136,78,86,81,74,59,86,87,57,57,38,83,20,49,53,76,46,77,42,84,41,79,63,76,87,68,66,45,97,87,49,76,90,72,47,25,29,39,41,31,29,39,58,87,96,41,82,46,71,46,80,42,75,61,49,67,71,61,51,52,47,59,69,73,70,50,89,49,61,32,34,27,39,95,92,38,82,79,45,120